Protein AF-A0A1G6YUL9-F1 (afdb_monomer_lite)

Foldseek 3Di:
DDDDLVVLVVLVVVVVVPDDLVRSCVVVVHDSVVNVVCVVPSDDDPDDPDDDPDDDPVVVVVCCVVCVPDDPVRVVVVD

Secondary structure (DSSP, 8-state):
----HHHHHHHHHHHHTT--HHHHHHHHT--HHHHHHHHH-SS---S-----SSPPHHHHHHHHHH-SS--HHHHHHH-

Structure (mmCIF, N/CA/C/O backbone):
data_AF-A0A1G6YUL9-F1
#
_entry.id   AF-A0A1G6YUL9-F1
#
loop_
_atom_site.group_PDB
_atom_site.id
_atom_site.type_symbol
_atom_site.label_atom_id
_atom_site.label_alt_id
_atom_site.label_comp_id
_atom_site.label_asym_id
_atom_site.label_entity_id
_atom_site.label_seq_id
_atom_site.pdbx_PDB_ins_code
_atom_site.Cartn_x
_atom_site.Cartn_y
_atom_site.Cartn_z
_atom_site.occupancy
_atom_site.B_iso_or_equiv
_atom_site.auth_seq_id
_atom_site.auth_comp_id
_atom_site.auth_asym_id
_atom_site.auth_atom_id
_atom_site.pdbx_PDB_model_num
ATOM 1 N N . MET A 1 1 ? 3.615 -8.112 12.722 1.00 59.84 1 MET A N 1
ATOM 2 C CA . MET A 1 1 ? 2.416 -8.967 12.845 1.00 59.84 1 MET A CA 1
ATOM 3 C C . MET A 1 1 ? 1.242 -8.266 12.191 1.00 59.84 1 MET A C 1
ATOM 5 O O . MET A 1 1 ? 1.106 -7.057 12.334 1.00 59.84 1 MET A O 1
ATOM 9 N N . THR A 1 2 ? 0.438 -8.997 11.429 1.00 76.81 2 THR A N 1
ATOM 10 C CA . THR A 1 2 ? -0.696 -8.448 10.685 1.00 76.81 2 THR A CA 1
ATOM 11 C C . THR A 1 2 ? -1.961 -9.019 11.305 1.00 76.81 2 THR A C 1
ATOM 13 O O . THR A 1 2 ? -2.162 -10.225 11.258 1.00 76.81 2 THR A O 1
ATOM 16 N N . TYR A 1 3 ? -2.796 -8.167 11.901 1.00 89.31 3 TYR A N 1
ATOM 17 C CA . TYR A 1 3 ? -4.088 -8.586 12.454 1.00 89.31 3 TYR A CA 1
ATOM 18 C C . TYR A 1 3 ? -4.942 -9.258 11.376 1.00 89.31 3 TYR A C 1
ATOM 20 O O . TYR A 1 3 ? -4.922 -8.792 10.228 1.00 89.31 3 TYR A O 1
ATOM 28 N N . SER A 1 4 ? -5.681 -10.312 11.730 1.00 90.88 4 SER A N 1
ATOM 29 C CA . SER A 1 4 ? 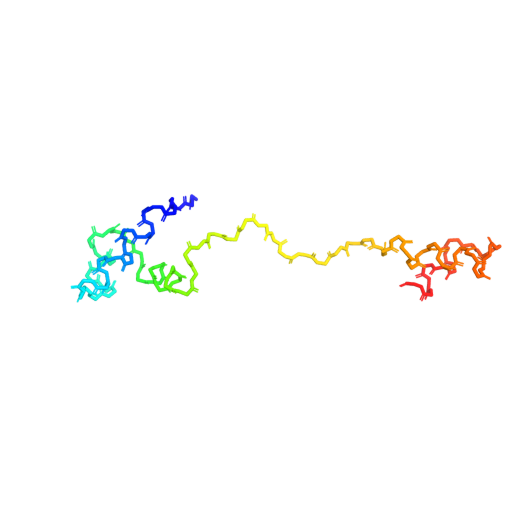-6.556 -11.022 10.792 1.00 90.88 4 SER A CA 1
ATOM 30 C C . SER A 1 4 ? -7.659 -10.103 10.264 1.00 90.88 4 SER A C 1
ATOM 32 O O . SER A 1 4 ? -8.013 -9.096 10.879 1.00 90.88 4 SER A O 1
ATOM 34 N N . LEU A 1 5 ? -8.189 -10.430 9.088 1.00 91.69 5 LEU A N 1
ATOM 35 C CA . LEU A 1 5 ? -9.255 -9.653 8.457 1.00 91.69 5 LEU A CA 1
ATOM 36 C C . LEU A 1 5 ? -10.515 -9.650 9.338 1.00 91.69 5 LEU A C 1
ATOM 38 O O . LEU A 1 5 ? -11.122 -8.600 9.544 1.00 91.69 5 LEU A O 1
ATOM 42 N N . ASP A 1 6 ? -10.849 -10.803 9.912 1.00 93.75 6 ASP A N 1
ATOM 43 C CA . ASP A 1 6 ? -12.031 -10.972 10.759 1.00 93.75 6 ASP A CA 1
ATOM 44 C C . ASP A 1 6 ? -11.940 -10.125 12.026 1.00 93.75 6 ASP A C 1
ATOM 46 O O . ASP A 1 6 ? -12.896 -9.434 12.370 1.00 93.75 6 ASP A O 1
ATOM 50 N N . PHE A 1 7 ? -10.758 -10.065 12.648 1.00 93.31 7 PHE A N 1
ATOM 51 C CA . PHE A 1 7 ? -10.533 -9.209 13.809 1.00 93.31 7 PHE A CA 1
ATOM 52 C C . PHE A 1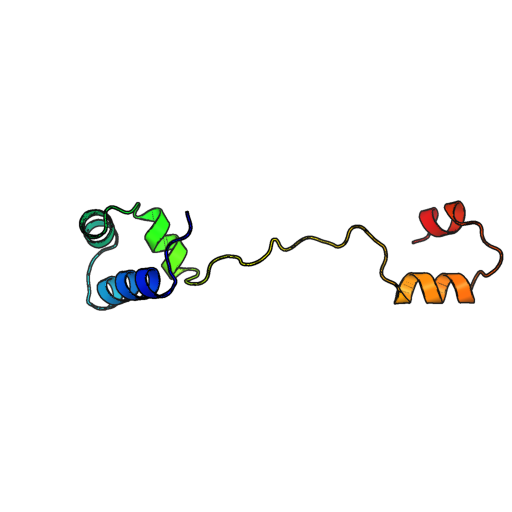 7 ? -10.732 -7.727 13.471 1.00 93.31 7 PHE A C 1
ATOM 54 O O . PHE A 1 7 ? -11.422 -7.007 14.185 1.00 93.31 7 PHE A O 1
ATOM 61 N N . ARG A 1 8 ? -10.205 -7.261 12.332 1.00 93.31 8 ARG A N 1
ATOM 62 C CA . ARG A 1 8 ? -10.409 -5.867 11.895 1.00 93.31 8 ARG A CA 1
ATOM 63 C C . ARG A 1 8 ? -11.877 -5.558 11.636 1.00 93.31 8 ARG A C 1
ATOM 65 O O . ARG A 1 8 ? -12.334 -4.478 11.986 1.00 93.31 8 ARG A O 1
ATOM 72 N N . LYS A 1 9 ? -12.610 -6.494 11.025 1.00 94.19 9 LYS A N 1
ATOM 73 C CA . LYS A 1 9 ? -14.055 -6.360 10.804 1.00 94.19 9 LYS A CA 1
ATOM 74 C C . LYS A 1 9 ? -14.817 -6.293 12.122 1.00 94.19 9 LYS A C 1
ATOM 76 O O . LYS A 1 9 ? -15.714 -5.471 12.236 1.00 94.19 9 LYS A O 1
ATOM 81 N N . GLN A 1 10 ? -14.444 -7.105 13.108 1.00 95.19 10 GLN A N 1
ATOM 82 C CA . GLN A 1 10 ? -15.057 -7.076 14.433 1.00 95.19 10 GLN A CA 1
ATOM 83 C C . GLN A 1 10 ? -14.864 -5.713 15.113 1.00 95.19 10 GLN A C 1
ATOM 85 O O . GLN A 1 10 ? -15.836 -5.131 15.580 1.00 95.19 10 GLN A O 1
ATOM 90 N N . VAL A 1 11 ? -13.643 -5.171 15.095 1.00 94.19 11 VAL A N 1
ATOM 91 C CA . VAL A 1 11 ? -13.338 -3.849 15.676 1.00 94.19 11 VAL A CA 1
ATOM 92 C C . VAL A 1 11 ? -14.051 -2.711 14.934 1.00 94.19 11 VAL A C 1
ATOM 94 O O . VAL A 1 11 ? -14.431 -1.708 15.528 1.00 94.19 11 VAL A O 1
ATOM 97 N N . LEU A 1 12 ? -14.246 -2.829 13.620 1.00 94.12 12 LEU A N 1
ATOM 98 C CA . LEU A 1 12 ? -15.021 -1.833 12.874 1.00 94.12 12 LEU A CA 1
ATOM 99 C C . LEU A 1 12 ? -16.526 -1.966 13.112 1.00 94.12 12 LEU A C 1
ATOM 101 O O . LEU A 1 12 ? -17.217 -0.956 13.146 1.00 94.12 12 LEU A O 1
ATOM 105 N N . LYS A 1 13 ? -17.024 -3.181 13.347 1.00 96.00 13 LYS A N 1
ATOM 106 C CA . LYS A 1 13 ? -18.422 -3.397 13.718 1.00 96.00 13 LYS A CA 1
ATOM 107 C C . LYS A 1 13 ? -18.751 -2.734 15.059 1.00 96.00 13 LYS A C 1
ATOM 109 O O . LYS A 1 13 ? -19.781 -2.082 15.158 1.00 96.00 13 LYS A O 1
ATOM 114 N N . SER A 1 14 ? -17.863 -2.821 16.052 1.00 93.44 14 SER A N 1
ATOM 115 C CA . SER A 1 14 ? -18.075 -2.152 17.345 1.00 93.44 14 SER A CA 1
ATOM 116 C C . SER A 1 14 ? -18.099 -0.619 17.227 1.00 93.44 14 SER A C 1
ATOM 118 O O . SER A 1 14 ? -18.786 0.054 17.990 1.00 93.44 14 SER A O 1
ATOM 120 N N . LEU A 1 15 ? -17.383 -0.054 16.246 1.00 93.12 15 LEU A N 1
ATOM 121 C CA . LEU A 1 15 ? -17.472 1.369 15.888 1.00 93.12 15 LEU A CA 1
ATOM 122 C C . LEU A 1 15 ? -18.826 1.729 15.266 1.00 93.12 15 LEU A C 1
ATOM 124 O O . LEU A 1 15 ? -19.384 2.771 15.597 1.00 93.12 15 LEU A O 1
ATOM 128 N N . ASP A 1 16 ? -19.350 0.885 14.376 1.00 92.31 16 ASP A N 1
ATOM 129 C CA . ASP A 1 16 ? -20.668 1.094 13.761 1.00 92.31 16 ASP A CA 1
ATOM 130 C C . ASP A 1 16 ? -21.810 0.949 14.787 1.00 92.31 16 ASP A C 1
ATOM 132 O O . ASP A 1 16 ? -22.842 1.604 14.663 1.00 92.31 16 ASP A O 1
ATOM 136 N N . GLU A 1 17 ? -21.603 0.150 15.838 1.00 93.94 17 GLU A N 1
ATOM 137 C CA . GLU A 1 17 ? -22.502 0.013 16.996 1.00 93.94 17 GLU A CA 1
ATOM 138 C C . GLU A 1 17 ? -22.482 1.239 17.934 1.00 93.94 17 GLU A C 1
ATOM 140 O O . GLU A 1 17 ? -23.287 1.314 18.861 1.00 93.94 17 GLU A O 1
ATOM 145 N N . GLY A 1 18 ? -21.613 2.224 17.675 1.00 92.62 18 GLY A N 1
ATOM 146 C CA . GLY A 1 18 ? -21.604 3.517 18.363 1.00 92.62 18 GLY A CA 1
ATOM 147 C C . GLY A 1 18 ? -20.420 3.755 19.300 1.00 92.62 18 GLY A C 1
ATOM 148 O O . GLY A 1 18 ? -20.369 4.819 19.915 1.00 92.62 18 GLY A O 1
ATOM 149 N N . MET A 1 19 ? -19.455 2.830 19.401 1.00 92.56 19 MET A N 1
ATOM 150 C CA . MET A 1 19 ? -18.223 3.108 20.150 1.00 92.56 19 MET A CA 1
ATOM 151 C C . MET A 1 19 ? -17.407 4.213 19.486 1.00 92.56 19 MET A C 1
ATOM 153 O O . MET A 1 19 ? -17.302 4.306 18.262 1.00 92.56 19 MET A O 1
ATOM 157 N N . THR A 1 20 ? -16.723 5.003 20.303 1.00 93.00 20 THR A N 1
ATOM 158 C CA . THR A 1 20 ? -15.698 5.924 19.818 1.00 93.00 20 THR A CA 1
ATOM 159 C C . THR A 1 20 ? -14.392 5.187 19.495 1.00 93.00 20 THR A C 1
ATOM 161 O O . THR A 1 20 ? -14.117 4.083 19.966 1.00 93.00 20 THR A O 1
ATOM 164 N N . PHE A 1 21 ? -13.516 5.820 18.705 1.00 91.75 21 PHE A N 1
ATOM 165 C CA . PHE A 1 21 ? -12.188 5.259 18.418 1.00 91.75 21 PHE A CA 1
ATOM 166 C C . PHE A 1 21 ? -11.317 5.090 19.669 1.00 91.75 21 PHE A C 1
ATOM 168 O O . PHE A 1 21 ? -10.464 4.207 19.678 1.00 91.75 21 PHE A O 1
ATOM 175 N N . ALA A 1 22 ? -11.493 5.945 20.682 1.00 92.75 22 ALA A N 1
ATOM 176 C CA . ALA A 1 22 ? -10.728 5.886 21.925 1.00 92.75 22 ALA A CA 1
ATOM 177 C C . ALA A 1 22 ? -11.164 4.690 22.782 1.00 92.75 22 ALA A C 1
ATOM 179 O O . ALA A 1 22 ? -10.319 3.905 23.199 1.00 92.75 22 ALA A O 1
ATOM 180 N N . GLU A 1 23 ? -12.473 4.491 22.940 1.00 93.56 23 GLU A N 1
ATOM 181 C CA . GLU A 1 23 ? -13.034 3.349 23.674 1.00 93.56 23 GLU A CA 1
ATOM 182 C C . GLU A 1 23 ? -12.691 2.017 22.998 1.00 93.56 23 GLU A C 1
ATOM 184 O O . GLU A 1 23 ? -12.292 1.061 23.661 1.00 93.56 23 GLU A O 1
ATOM 189 N N . ALA A 1 24 ? -12.779 1.953 21.664 1.00 93.94 24 ALA A N 1
ATOM 190 C CA . ALA A 1 24 ? -12.372 0.765 20.919 1.00 93.94 24 ALA A CA 1
ATOM 191 C C . ALA A 1 24 ? -10.857 0.507 21.049 1.00 93.94 24 ALA A C 1
ATOM 193 O O . ALA A 1 24 ? -10.425 -0.635 21.193 1.00 93.94 24 ALA A O 1
ATOM 194 N N . ALA A 1 25 ? -10.031 1.554 21.027 1.00 94.12 25 ALA A N 1
ATOM 195 C CA . ALA A 1 25 ? -8.588 1.429 21.222 1.00 94.12 25 ALA A CA 1
ATOM 196 C C . ALA A 1 25 ? -8.238 0.855 22.602 1.00 94.12 25 ALA A C 1
ATOM 198 O O . ALA A 1 25 ? -7.414 -0.054 22.684 1.00 94.12 25 ALA A O 1
ATOM 199 N N . GLU A 1 26 ? -8.902 1.328 23.655 1.00 94.94 26 GLU A N 1
ATOM 200 C CA . GLU A 1 26 ? -8.727 0.821 25.017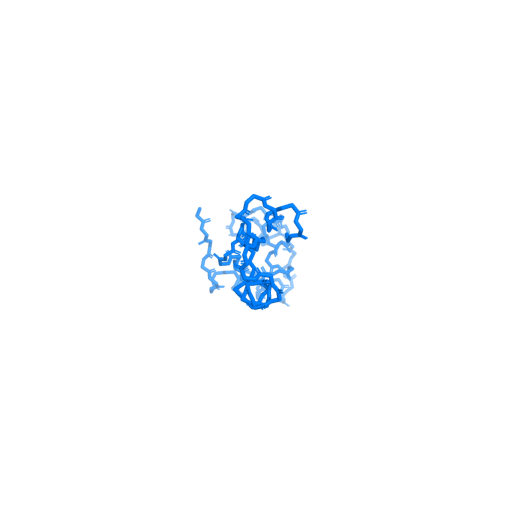 1.00 94.94 26 GLU A CA 1
ATOM 201 C C . GLU A 1 26 ? -9.224 -0.628 25.150 1.00 94.94 26 GLU A C 1
ATOM 203 O O . GLU A 1 26 ? -8.485 -1.495 25.613 1.00 94.94 26 GLU A O 1
ATOM 208 N N . SER A 1 27 ? -10.420 -0.925 24.631 1.00 93.50 27 SER A N 1
ATOM 209 C CA . SER A 1 27 ? -11.042 -2.256 24.714 1.00 93.50 27 SER A CA 1
ATOM 210 C C . SER A 1 27 ? -10.237 -3.344 23.998 1.00 93.50 27 SER A C 1
ATOM 212 O O . SER A 1 27 ? -10.125 -4.468 24.485 1.00 93.50 27 SER A O 1
ATOM 214 N N . TYR A 1 28 ? -9.673 -3.022 22.831 1.00 91.69 28 TYR A N 1
ATOM 215 C CA . TYR A 1 28 ? -8.908 -3.969 22.015 1.00 91.69 28 TYR A CA 1
ATOM 216 C C . TYR A 1 28 ? -7.389 -3.862 22.218 1.00 91.69 28 TYR A C 1
ATOM 218 O O . TYR A 1 28 ? -6.642 -4.580 21.550 1.00 91.69 28 TYR A O 1
ATOM 226 N N . ASN A 1 29 ? -6.926 -2.990 23.124 1.00 93.38 29 ASN A N 1
ATOM 227 C CA . ASN A 1 29 ? -5.513 -2.683 23.361 1.00 93.38 29 ASN A CA 1
ATOM 228 C C . ASN A 1 29 ? -4.751 -2.334 22.062 1.00 93.38 29 ASN A C 1
ATOM 230 O O . ASN A 1 29 ? -3.675 -2.858 21.763 1.00 93.38 29 ASN A O 1
ATOM 234 N N . LEU A 1 30 ? -5.355 -1.467 21.247 1.00 91.38 30 LEU A N 1
ATOM 235 C CA . LEU A 1 30 ? -4.837 -1.005 19.960 1.00 91.38 30 LEU A CA 1
ATOM 236 C C . LEU A 1 30 ? -4.546 0.491 20.007 1.00 91.38 30 LEU A C 1
ATOM 238 O O . LEU A 1 30 ? -5.125 1.231 20.792 1.00 91.38 30 LEU A O 1
ATOM 242 N N . SER A 1 31 ? -3.714 0.985 19.088 1.00 92.19 31 SER A N 1
ATOM 243 C CA . SER A 1 31 ? -3.638 2.432 18.890 1.00 92.19 31 SER A CA 1
ATOM 244 C C . SER A 1 31 ? -4.889 2.940 18.149 1.00 92.19 31 SER A C 1
ATOM 246 O O . SER A 1 31 ? -5.308 2.318 17.163 1.00 92.19 31 SER A O 1
ATOM 248 N N . PRO A 1 32 ? -5.436 4.119 18.505 1.00 91.81 32 PRO A N 1
ATOM 249 C CA . PRO A 1 32 ? -6.535 4.735 17.755 1.00 91.81 32 PRO A CA 1
ATOM 250 C C . PRO A 1 32 ? -6.202 4.916 16.265 1.00 91.81 32 PRO A C 1
ATOM 252 O O . PRO A 1 32 ? -7.047 4.734 15.389 1.00 91.81 32 PRO A O 1
ATOM 255 N N . THR A 1 33 ? -4.932 5.201 15.960 1.00 93.19 33 THR A N 1
ATOM 256 C CA . THR A 1 33 ? -4.417 5.332 14.588 1.00 93.19 33 THR A CA 1
ATOM 257 C C . THR A 1 33 ? -4.530 4.037 13.786 1.00 93.19 33 THR A C 1
ATOM 259 O O . THR A 1 33 ? -4.806 4.077 12.587 1.00 93.19 33 THR A O 1
ATOM 262 N N . THR A 1 34 ? -4.364 2.875 14.423 1.00 91.94 34 THR A N 1
ATOM 263 C CA . THR A 1 34 ? -4.521 1.567 13.772 1.00 91.94 34 THR A CA 1
ATOM 264 C C . THR A 1 34 ? -5.965 1.358 13.328 1.00 91.94 34 THR A C 1
ATOM 266 O O . THR A 1 34 ? -6.212 0.985 12.181 1.00 91.94 34 THR A O 1
ATOM 269 N N . ILE A 1 35 ? -6.918 1.688 14.198 1.00 93.44 35 ILE A N 1
ATOM 270 C CA . ILE A 1 35 ? -8.349 1.556 13.921 1.00 93.44 35 ILE A CA 1
ATOM 271 C C . ILE A 1 35 ? -8.784 2.537 12.818 1.00 93.44 35 ILE A C 1
ATOM 273 O O . ILE A 1 35 ? -9.481 2.155 11.875 1.00 93.44 35 ILE A O 1
ATOM 277 N N . GLN A 1 36 ? -8.300 3.783 12.858 1.00 93.31 36 GLN A N 1
ATOM 278 C CA . GLN A 1 36 ? -8.529 4.763 11.788 1.00 93.31 36 GLN A CA 1
ATOM 279 C C . GLN A 1 36 ? -7.979 4.281 10.435 1.00 93.31 36 GLN A C 1
ATOM 281 O O . GLN A 1 36 ? -8.634 4.435 9.400 1.00 93.31 36 GLN A O 1
ATOM 286 N N . ASN A 1 37 ? -6.795 3.661 10.428 1.00 92.19 37 ASN A N 1
ATOM 287 C CA . ASN A 1 37 ? -6.215 3.077 9.219 1.00 92.19 37 ASN A CA 1
ATOM 288 C C . ASN A 1 37 ? -7.078 1.932 8.666 1.00 92.19 37 ASN A C 1
ATOM 290 O O . ASN A 1 37 ? -7.250 1.849 7.450 1.00 92.19 37 ASN A O 1
ATOM 294 N N . TRP A 1 38 ? -7.667 1.092 9.524 1.00 93.31 38 TRP A N 1
ATOM 295 C CA . TRP A 1 38 ? -8.591 0.037 9.090 1.00 93.31 38 TRP A CA 1
ATOM 296 C C . TRP A 1 38 ? -9.903 0.577 8.537 1.00 93.31 38 TRP A C 1
ATOM 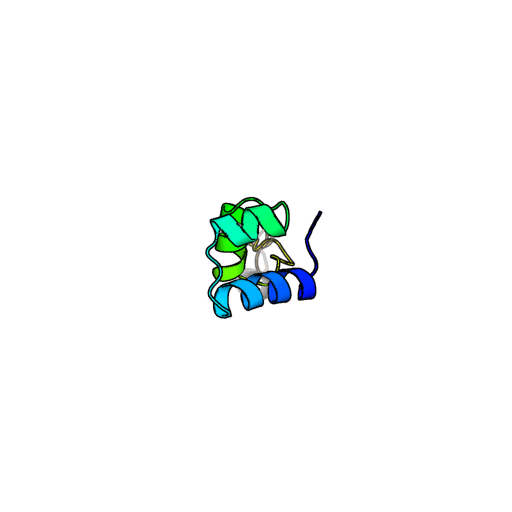298 O O . TRP A 1 38 ? -10.391 0.041 7.545 1.00 93.31 38 TRP A O 1
ATOM 308 N N . LYS A 1 39 ? -10.425 1.674 9.097 1.00 91.62 39 LYS A N 1
ATOM 309 C CA . LYS A 1 39 ? -11.598 2.362 8.539 1.00 91.62 39 LYS A CA 1
ATOM 310 C C . LYS A 1 39 ? -11.330 2.889 7.126 1.00 91.62 39 LYS A C 1
ATOM 312 O O . LYS A 1 39 ? -12.203 2.825 6.270 1.00 91.62 39 LYS A O 1
ATOM 317 N N . ARG A 1 40 ? -10.109 3.369 6.854 1.00 91.94 40 ARG A N 1
ATOM 318 C CA . ARG A 1 40 ? -9.685 3.763 5.495 1.00 91.94 40 ARG A CA 1
ATOM 319 C C . ARG A 1 40 ? -9.483 2.558 4.577 1.00 91.94 40 ARG A C 1
ATOM 321 O O . ARG A 1 40 ? -9.745 2.645 3.380 1.00 91.94 40 ARG A O 1
ATOM 328 N N . ARG A 1 41 ? -8.954 1.455 5.110 1.00 89.44 41 ARG A N 1
ATOM 329 C CA . ARG A 1 41 ? -8.725 0.213 4.368 1.00 89.44 41 ARG A CA 1
ATOM 330 C C . ARG A 1 41 ? -8.673 -0.992 5.308 1.00 89.44 41 ARG A C 1
ATOM 332 O O . ARG A 1 41 ? -7.689 -1.188 6.019 1.00 89.44 41 ARG A O 1
ATOM 339 N N . VAL A 1 42 ? -9.670 -1.868 5.203 1.00 89.19 42 VAL A N 1
ATOM 340 C CA . VAL A 1 42 ? -9.740 -3.106 6.000 1.00 89.19 42 VAL A CA 1
ATOM 341 C C . VAL A 1 42 ? -8.656 -4.109 5.620 1.00 89.19 42 VAL A C 1
ATOM 343 O O . VAL A 1 42 ? -8.046 -4.740 6.485 1.00 89.19 42 VAL A O 1
ATOM 346 N N . HIS A 1 43 ? -8.387 -4.254 4.324 1.00 86.00 43 HIS A N 1
ATOM 347 C CA . HIS A 1 43 ? -7.443 -5.245 3.817 1.00 86.00 43 HIS A CA 1
ATOM 348 C C . HIS A 1 43 ? -5.994 -4.779 3.992 1.00 86.00 43 HIS A C 1
ATOM 350 O O . HIS A 1 43 ? -5.663 -3.609 3.783 1.00 86.00 43 HIS A O 1
ATOM 356 N N . SER A 1 44 ? -5.095 -5.698 4.359 1.00 79.50 44 SER A N 1
ATOM 357 C CA . SER A 1 44 ? -3.661 -5.405 4.308 1.00 79.50 44 SER A CA 1
ATOM 358 C C . SER A 1 44 ? -3.225 -5.155 2.865 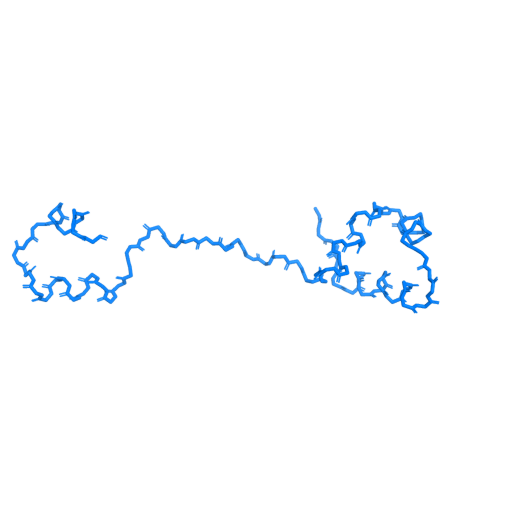1.00 79.50 44 SER A C 1
ATOM 360 O O . SER A 1 44 ? -3.837 -5.628 1.908 1.00 79.50 44 SER A O 1
ATOM 362 N N . LYS A 1 45 ? -2.135 -4.403 2.698 1.00 77.44 45 LYS A N 1
ATOM 363 C CA . LYS A 1 45 ? -1.426 -4.388 1.419 1.00 77.44 45 LYS A CA 1
ATOM 364 C C . LYS A 1 45 ? -0.792 -5.769 1.243 1.00 77.44 45 LYS A C 1
ATOM 366 O O . LYS A 1 45 ? 0.111 -6.099 2.003 1.00 77.44 45 LYS A O 1
ATOM 371 N N . THR A 1 46 ? -1.284 -6.559 0.293 1.00 76.06 46 THR A N 1
ATOM 372 C CA . THR A 1 46 ? -0.710 -7.876 -0.026 1.00 76.06 46 THR A CA 1
ATOM 373 C C . THR A 1 46 ? 0.678 -7.725 -0.634 1.00 76.06 46 THR A C 1
ATOM 375 O O . THR A 1 46 ? 1.632 -8.332 -0.163 1.00 76.06 46 THR A O 1
ATOM 378 N N . THR A 1 47 ? 0.805 -6.844 -1.626 1.00 79.00 47 THR A N 1
ATOM 379 C CA . THR A 1 47 ? 2.048 -6.664 -2.380 1.00 79.00 47 THR A CA 1
ATOM 380 C C . THR A 1 47 ? 2.414 -5.189 -2.442 1.00 79.00 47 THR A C 1
ATOM 382 O O . THR A 1 47 ? 1.545 -4.308 -2.491 1.00 79.00 47 THR A O 1
ATOM 385 N N . ARG A 1 48 ? 3.718 -4.898 -2.426 1.00 80.00 48 ARG A N 1
ATOM 386 C CA . ARG A 1 48 ? 4.213 -3.545 -2.684 1.00 80.00 48 ARG A CA 1
ATOM 387 C C . ARG A 1 48 ? 3.928 -3.210 -4.146 1.00 80.00 48 ARG A C 1
ATOM 389 O O . ARG A 1 48 ? 4.354 -3.943 -5.028 1.00 80.00 48 ARG A O 1
ATOM 396 N N . GLN A 1 49 ? 3.236 -2.102 -4.390 1.00 81.50 49 GLN A N 1
ATOM 397 C CA . GLN A 1 49 ? 3.097 -1.572 -5.744 1.00 81.50 49 GLN A CA 1
ATOM 398 C C . GLN A 1 49 ? 4.448 -0.987 -6.161 1.00 81.50 49 GLN A C 1
ATOM 400 O O . GLN A 1 49 ? 4.845 0.071 -5.672 1.00 81.50 49 GLN A O 1
ATOM 405 N N . THR A 1 50 ? 5.186 -1.716 -6.993 1.00 85.94 50 THR A N 1
ATOM 406 C CA . THR A 1 50 ? 6.490 -1.306 -7.524 1.00 85.94 50 THR A CA 1
ATOM 407 C C . THR A 1 50 ? 6.433 -1.237 -9.030 1.00 85.94 50 THR A C 1
ATOM 409 O O . THR A 1 50 ? 5.879 -2.132 -9.663 1.00 85.94 50 THR A O 1
ATOM 412 N N . LYS A 1 51 ? 7.066 -0.213 -9.602 1.00 86.62 51 LYS A N 1
ATOM 413 C CA . LYS A 1 51 ? 7.320 -0.199 -11.040 1.00 86.62 51 LYS A CA 1
ATOM 414 C C . LYS A 1 51 ? 8.251 -1.369 -11.396 1.00 86.62 51 LYS A C 1
ATOM 416 O O . LYS A 1 51 ? 9.151 -1.663 -10.602 1.00 86.62 51 LYS A O 1
ATOM 421 N N . PRO A 1 52 ? 8.029 -2.047 -12.532 1.00 87.94 52 PRO A N 1
ATOM 422 C CA . PRO A 1 52 ? 8.948 -3.071 -13.002 1.00 87.94 52 PRO A CA 1
ATOM 423 C C . PRO A 1 52 ? 10.318 -2.444 -13.273 1.00 87.94 52 PRO A C 1
ATOM 425 O O . PRO A 1 52 ? 10.413 -1.314 -13.744 1.00 87.94 52 PRO A O 1
ATOM 428 N N . TYR A 1 53 ? 11.379 -3.182 -12.951 1.00 88.44 53 TYR A N 1
ATOM 429 C CA . TYR A 1 53 ? 12.754 -2.749 -13.219 1.00 88.44 53 TYR A CA 1
ATOM 430 C C . TYR A 1 53 ? 13.167 -2.963 -14.681 1.00 88.44 53 TYR A C 1
ATOM 432 O O . TYR A 1 53 ? 14.133 -2.358 -15.130 1.00 88.44 53 TYR A O 1
ATOM 440 N N . LYS A 1 54 ? 12.471 -3.850 -15.403 1.00 89.25 54 LYS A N 1
ATOM 441 C CA . LYS A 1 54 ? 12.749 -4.193 -16.801 1.00 89.25 54 LYS A CA 1
ATOM 442 C C . LYS A 1 54 ? 11.776 -3.479 -17.740 1.00 89.25 54 LYS A C 1
ATOM 444 O O . LYS A 1 54 ? 10.630 -3.232 -17.362 1.00 89.25 54 LYS A O 1
ATOM 449 N N . ILE A 1 55 ? 12.252 -3.197 -18.951 1.00 89.75 55 ILE A N 1
ATOM 450 C CA . ILE A 1 55 ? 11.450 -2.682 -20.067 1.00 89.75 55 ILE A CA 1
ATOM 451 C C . ILE A 1 55 ? 10.366 -3.723 -20.415 1.00 89.75 55 ILE A C 1
ATOM 453 O O . ILE A 1 55 ? 10.653 -4.920 -20.326 1.00 89.75 55 ILE A O 1
ATOM 457 N N . PRO A 1 56 ? 9.136 -3.311 -20.775 1.00 92.75 56 PRO A N 1
ATOM 458 C CA . PRO A 1 56 ? 8.098 -4.235 -21.225 1.00 92.75 56 PRO A CA 1
ATOM 459 C C . PRO A 1 56 ? 8.505 -5.006 -22.487 1.00 92.75 56 PRO A C 1
ATOM 461 O O . PRO A 1 56 ? 9.075 -4.423 -23.412 1.00 92.75 56 PRO A O 1
ATOM 464 N N . ASP A 1 57 ? 8.144 -6.288 -22.548 1.00 92.56 57 ASP A N 1
ATOM 465 C CA . ASP A 1 57 ? 8.516 -7.179 -23.655 1.00 92.56 57 ASP A CA 1
ATOM 466 C C . ASP A 1 57 ? 8.002 -6.670 -25.010 1.00 92.56 57 ASP A C 1
ATOM 468 O O . ASP A 1 57 ? 8.730 -6.715 -25.998 1.00 92.56 57 ASP A O 1
ATOM 472 N N . ASP A 1 58 ? 6.793 -6.102 -25.049 1.00 94.62 58 ASP A N 1
ATOM 473 C CA . ASP A 1 58 ? 6.186 -5.572 -26.278 1.00 94.62 58 ASP A CA 1
ATOM 474 C C . ASP A 1 58 ? 7.006 -4.424 -26.885 1.00 94.62 58 ASP A C 1
ATOM 476 O O . ASP A 1 58 ? 7.184 -4.340 -28.101 1.00 94.62 58 ASP A O 1
ATOM 480 N N . VAL A 1 59 ? 7.530 -3.543 -26.028 1.00 93.88 59 VAL A N 1
ATOM 481 C CA . VAL A 1 59 ? 8.332 -2.383 -26.441 1.00 93.88 59 VAL A CA 1
ATOM 482 C C . VAL A 1 59 ? 9.679 -2.848 -26.984 1.00 93.88 59 VAL A C 1
ATOM 484 O O . VAL A 1 59 ? 10.099 -2.410 -28.053 1.00 93.88 59 VAL A O 1
ATOM 487 N N . LEU A 1 60 ? 10.324 -3.780 -26.281 1.00 93.44 60 LEU A N 1
ATOM 488 C CA . LEU A 1 60 ? 11.598 -4.349 -26.710 1.00 93.44 60 LEU A CA 1
ATOM 489 C C . LEU A 1 60 ? 11.458 -5.103 -28.040 1.00 93.44 60 LEU A C 1
ATOM 491 O O . LEU A 1 60 ? 12.309 -4.984 -28.916 1.00 93.44 60 LEU A O 1
ATOM 495 N N . LEU A 1 61 ? 10.376 -5.863 -28.208 1.00 95.31 61 LEU A N 1
ATOM 496 C CA . LEU A 1 61 ? 10.131 -6.658 -29.408 1.00 95.31 61 LEU A CA 1
ATOM 497 C C . LEU A 1 61 ? 9.894 -5.776 -30.641 1.00 95.31 61 LEU A C 1
ATOM 499 O O . LEU A 1 61 ? 10.345 -6.126 -31.732 1.00 95.31 61 LEU A O 1
ATOM 503 N N . ASN A 1 62 ? 9.228 -4.631 -30.478 1.00 95.62 62 ASN A N 1
ATOM 504 C CA . ASN A 1 62 ? 9.057 -3.661 -31.560 1.00 95.62 62 ASN A CA 1
ATOM 505 C C . ASN A 1 62 ? 10.387 -2.997 -31.952 1.00 95.62 62 ASN A C 1
ATOM 507 O O . ASN A 1 62 ? 10.696 -2.951 -33.139 1.00 95.62 62 ASN A O 1
ATOM 511 N N . ASP A 1 63 ? 11.218 -2.591 -30.988 1.00 94.69 63 ASP A N 1
ATOM 512 C CA . ASP A 1 63 ? 12.539 -2.004 -31.277 1.00 94.69 63 ASP A CA 1
ATOM 513 C C . ASP A 1 63 ? 13.481 -2.997 -31.981 1.00 94.69 63 ASP A C 1
ATOM 515 O O . ASP A 1 63 ? 14.197 -2.632 -32.912 1.00 94.69 63 ASP A O 1
ATOM 519 N N . VAL A 1 64 ? 13.437 -4.282 -31.611 1.00 94.62 64 VAL A N 1
ATOM 520 C CA . VAL A 1 64 ? 14.195 -5.343 -32.304 1.00 94.62 64 VAL A CA 1
ATOM 521 C C . VAL A 1 64 ? 13.747 -5.520 -33.753 1.00 94.62 64 VAL A C 1
ATOM 523 O O . VAL A 1 64 ? 14.580 -5.794 -34.614 1.00 94.62 64 VAL A O 1
ATOM 526 N N . LYS A 1 65 ? 12.456 -5.344 -34.045 1.00 96.31 65 LYS A N 1
ATOM 527 C CA . LYS A 1 65 ? 11.939 -5.414 -35.419 1.00 96.31 65 LYS A CA 1
ATOM 528 C C . LYS A 1 65 ? 12.333 -4.202 -36.257 1.00 96.31 65 LYS A C 1
ATOM 530 O O . LYS A 1 65 ? 12.652 -4.371 -37.428 1.00 96.31 65 LYS A O 1
ATOM 535 N N . GLU A 1 66 ? 12.264 -3.005 -35.683 1.00 96.06 66 GLU A N 1
ATOM 536 C CA . GLU A 1 66 ? 12.578 -1.757 -36.390 1.00 96.06 66 GLU A CA 1
ATOM 537 C C . GLU A 1 66 ? 14.082 -1.592 -36.621 1.00 96.06 66 GLU A C 1
ATOM 539 O O . GLU A 1 66 ? 14.500 -1.121 -37.678 1.00 96.06 66 GLU A O 1
ATOM 544 N N . TYR A 1 67 ? 14.891 -2.041 -35.662 1.00 94.69 67 TYR A N 1
ATOM 545 C CA . TYR A 1 67 ? 16.340 -1.908 -35.684 1.00 94.69 67 TYR A CA 1
ATOM 546 C C . TYR A 1 67 ? 16.988 -3.255 -35.373 1.00 94.69 67 TYR A C 1
ATOM 548 O O . TYR A 1 67 ? 17.393 -3.476 -34.236 1.00 94.69 67 TYR A O 1
ATOM 556 N N . PRO A 1 68 ? 17.079 -4.202 -36.317 1.00 94.50 68 PRO A N 1
ATOM 557 C CA . PRO A 1 68 ? 17.624 -5.532 -36.036 1.00 94.50 68 PRO A CA 1
ATOM 558 C C . PRO A 1 68 ? 19.129 -5.513 -35.733 1.00 94.50 68 PRO A C 1
ATOM 560 O O . PRO A 1 68 ? 19.586 -6.277 -34.884 1.00 94.50 68 PRO A O 1
ATOM 563 N N . ASP A 1 69 ? 19.873 -4.598 -36.358 1.00 95.38 69 ASP A N 1
ATOM 564 C CA . ASP A 1 69 ? 21.340 -4.551 -36.286 1.00 95.38 69 ASP A CA 1
ATOM 565 C C . ASP A 1 69 ? 21.881 -3.697 -35.124 1.00 95.38 69 ASP A C 1
ATOM 567 O O . ASP A 1 69 ? 23.076 -3.745 -34.830 1.00 95.38 69 ASP A O 1
ATOM 571 N N . ASP A 1 70 ? 21.017 -2.941 -34.435 1.00 95.44 70 ASP A N 1
ATOM 572 C CA . ASP A 1 70 ? 21.418 -2.077 -33.321 1.00 95.44 70 ASP A CA 1
ATOM 573 C C . ASP A 1 70 ? 21.951 -2.899 -32.139 1.00 95.44 70 ASP A C 1
ATOM 575 O O . ASP A 1 70 ? 21.349 -3.891 -31.689 1.00 95.44 70 ASP A O 1
ATOM 579 N N . TYR A 1 71 ? 23.054 -2.423 -31.560 1.00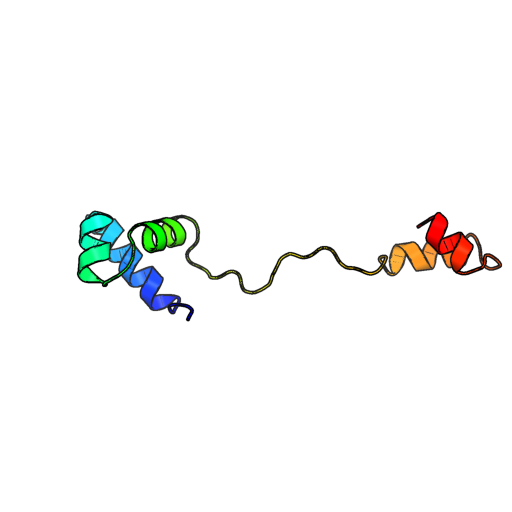 94.50 71 TYR A N 1
ATOM 580 C CA . TYR A 1 71 ? 23.639 -3.033 -30.373 1.00 94.50 71 TYR A CA 1
ATOM 581 C C . TYR A 1 71 ? 22.784 -2.769 -29.128 1.00 94.50 71 TYR A C 1
ATOM 583 O O . TYR A 1 71 ? 22.104 -1.753 -28.997 1.00 94.50 71 TYR A O 1
ATOM 591 N N . GLN A 1 72 ? 22.881 -3.648 -28.128 1.00 91.12 72 GLN A N 1
ATOM 592 C CA . GLN A 1 72 ? 22.096 -3.533 -26.889 1.00 91.12 72 GLN A CA 1
ATOM 593 C C . GLN A 1 72 ? 22.301 -2.201 -26.142 1.00 91.12 72 GLN A C 1
ATOM 595 O O . GLN A 1 72 ? 21.360 -1.702 -25.528 1.00 91.12 72 GLN A O 1
ATOM 600 N N . TYR A 1 73 ? 23.497 -1.600 -26.202 1.00 94.00 73 TYR A N 1
ATOM 601 C CA . TYR A 1 73 ? 23.757 -0.307 -25.554 1.00 94.00 73 TYR A CA 1
ATOM 602 C C . TYR A 1 73 ? 23.055 0.865 -26.259 1.00 94.00 73 TYR A C 1
ATOM 604 O O . TYR A 1 73 ? 22.769 1.876 -25.621 1.00 94.00 73 TYR A O 1
ATOM 612 N N . GLU A 1 74 ? 22.775 0.743 -27.558 1.00 94.50 74 GLU A N 1
ATOM 613 C CA . GLU A 1 74 ? 22.062 1.751 -28.349 1.00 94.50 74 GLU A CA 1
ATOM 614 C C . GLU A 1 74 ? 20.571 1.679 -28.043 1.00 94.50 74 GLU A C 1
ATOM 616 O O . GLU A 1 74 ? 19.957 2.695 -27.718 1.00 94.50 74 GLU A O 1
ATOM 621 N N . ARG A 1 75 ? 20.032 0.456 -27.992 1.00 93.44 75 ARG A N 1
ATOM 622 C CA . ARG A 1 75 ? 18.654 0.186 -27.560 1.00 93.44 75 ARG A CA 1
ATOM 623 C C . ARG A 1 75 ? 18.391 0.710 -26.154 1.00 93.44 75 ARG A C 1
ATOM 625 O O . ARG A 1 75 ? 17.406 1.398 -25.936 1.00 93.44 75 ARG A O 1
ATOM 632 N N . ALA A 1 76 ? 19.313 0.473 -25.218 1.00 91.00 76 ALA A N 1
ATOM 633 C CA . ALA A 1 76 ? 19.203 0.952 -23.837 1.00 91.00 76 ALA A CA 1
ATOM 634 C C . ALA A 1 76 ? 19.290 2.482 -23.687 1.00 91.00 76 ALA A C 1
ATOM 636 O O . ALA A 1 76 ? 18.907 3.017 -22.652 1.00 91.00 76 ALA A O 1
ATOM 637 N N . ARG A 1 77 ? 19.834 3.204 -24.677 1.00 93.00 77 ARG A N 1
ATOM 638 C CA . ARG A 1 77 ? 19.779 4.676 -24.701 1.00 93.00 77 ARG A CA 1
ATOM 639 C C . ARG A 1 77 ? 18.450 5.198 -25.249 1.00 93.00 77 ARG A C 1
ATOM 641 O O . ARG A 1 77 ? 18.116 6.349 -24.978 1.00 93.00 77 ARG A O 1
ATOM 648 N N . ARG A 1 78 ? 17.743 4.393 -26.047 1.00 91.31 78 ARG A N 1
ATOM 649 C CA . ARG A 1 78 ? 16.494 4.753 -26.730 1.00 91.31 78 ARG A CA 1
ATOM 650 C C . ARG A 1 78 ? 15.248 4.375 -25.920 1.00 91.31 78 ARG A C 1
ATOM 652 O O . ARG A 1 78 ? 14.313 5.171 -25.883 1.00 91.31 78 ARG A O 1
ATOM 659 N N . LEU A 1 79 ? 15.246 3.179 -25.324 1.00 88.50 79 LEU A N 1
ATOM 660 C CA . LEU A 1 79 ? 14.154 2.582 -24.539 1.00 88.50 79 LEU A CA 1
ATOM 661 C C . LEU A 1 79 ? 14.326 2.818 -23.036 1.00 88.50 79 LEU A C 1
ATOM 663 O O . LEU A 1 79 ? 13.306 3.125 -22.379 1.00 88.50 79 LEU A O 1
#

Radius of gyration: 24.48 Å; chains: 1; bounding box: 46×17×61 Å

InterPro domains:
  IPR002622 Transposase, Synechocystis PCC 6803 [PF01710] (1-78)
  IPR009057 Homedomain-like superfamily [SSF46689] (2-49)
  IPR036388 Winged helix-like DNA-binding domain superfamily [G3DSA:1.10.10.10] (1-55)

Sequence (79 aa):
MTYSLDFRKQVLKSLDEGMTFAEAAESYNLSPTTIQNWKRRVHSKTTRQTKPYKIPDDVLLNDVKEYPDDYQYERARRL

pLDDT: mean 90.97, std 5.78, range [59.84, 96.31]

Organism: NCBI:txid112002